Protein AF-A0A9D1V6S1-F1 (afdb_monomer)

Organism: NCBI:txid2838510

InterPro domains:
  IPR001387 Cro/C1-type, helix-turn-helix domain [PF01381] (55-100)
  IPR001387 Cro/C1-type, helix-turn-helix domain [PS50943] (55-100)
  IPR001387 Cro/C1-type, helix-turn-helix domain [cd00093] (55-100)
  IPR010982 Lambda repressor-like, DNA-binding domain superfamily [G3DSA:1.10.260.40] (51-104)
  IPR010982 Lambda repressor-like, DNA-binding domain superfamily [SSF47413] (54-103)

Solvent-accessible surface area (backbone atoms only — not comparable to full-atom values): 5981 Å² total; per-residue (Å²): 130,82,90,71,56,72,30,42,51,60,20,8,44,42,52,47,49,43,46,56,71,33,70,49,34,48,32,47,48,33,52,75,67,68,46,68,65,66,94,35,76,62,36,42,90,73,45,85,61,76,75,84,64,53,60,51,52,59,59,51,12,59,78,71,74,51,49,43,66,55,47,52,28,32,34,59,28,73,43,87,72,53,69,68,58,51,52,51,51,21,63,50,44,74,50,57,66,77,81,39,60,36,62,56,130

Secondary structure (DSSP, 8-state):
-PPPPB-HHHHHHHHHHHHHS-HHHHHHHHHHTT---GGGTT-TTT--S---SPPPHHHHHHHTTS-HHHHHHHHTTSSPPPHHHHHHHHHHHT--HHHHPPBP-

Sequence (105 aa):
MPRRAIDWKKTGKQLLFLRNDNLSLRKYVCRENNYDKGECDGRCDTCKYDMDTSISRSELARVFSVTESVVFNWENGITPVSLEDMLFYCEIAGVDLKDLIVFEN

Structure (mmCIF, N/CA/C/O backbone):
data_AF-A0A9D1V6S1-F1
#
_entry.id   AF-A0A9D1V6S1-F1
#
loop_
_atom_site.group_PDB
_atom_site.id
_atom_site.type_symbol
_atom_site.label_atom_id
_atom_site.label_alt_id
_atom_site.label_comp_id
_atom_site.label_asym_id
_atom_site.label_entity_id
_atom_site.label_seq_id
_atom_site.pdbx_PDB_ins_code
_atom_site.Cartn_x
_atom_site.Cartn_y
_atom_site.Cartn_z
_atom_site.occupancy
_atom_site.B_iso_or_equiv
_atom_site.auth_seq_id
_atom_site.auth_comp_id
_atom_site.auth_asym_id
_atom_site.auth_atom_id
_atom_site.pdbx_PDB_model_num
ATOM 1 N N . MET A 1 1 ? 3.010 -18.186 -23.360 1.00 61.94 1 MET A N 1
ATOM 2 C CA . MET A 1 1 ? 3.372 -16.754 -23.456 1.00 61.94 1 MET A CA 1
ATOM 3 C C . MET A 1 1 ? 4.764 -16.568 -22.876 1.00 61.94 1 MET A C 1
ATOM 5 O O . MET A 1 1 ? 5.071 -17.271 -21.918 1.00 61.94 1 MET A O 1
ATOM 9 N N . PRO A 1 2 ? 5.608 -15.689 -23.440 1.00 78.25 2 PRO A N 1
ATOM 10 C CA . PRO A 1 2 ? 6.885 -15.349 -22.822 1.00 78.25 2 PRO A CA 1
ATOM 11 C C . PRO A 1 2 ? 6.657 -14.706 -21.447 1.00 78.25 2 PRO A C 1
ATOM 13 O O . PRO A 1 2 ? 5.645 -14.037 -21.225 1.00 78.25 2 PRO A O 1
ATOM 16 N N . ARG A 1 3 ? 7.590 -14.929 -20.516 1.00 83.06 3 ARG A N 1
ATOM 17 C CA . ARG A 1 3 ? 7.574 -14.288 -19.196 1.00 83.06 3 ARG A CA 1
ATOM 18 C C . ARG A 1 3 ? 7.701 -12.773 -19.381 1.00 83.06 3 ARG A C 1
ATOM 20 O O . ARG A 1 3 ? 8.663 -12.325 -19.995 1.00 83.06 3 ARG A O 1
ATOM 27 N N . ARG A 1 4 ? 6.754 -12.005 -18.836 1.00 89.31 4 ARG A N 1
ATOM 28 C CA . ARG A 1 4 ? 6.798 -10.534 -18.817 1.00 89.31 4 ARG A CA 1
ATOM 29 C C . ARG A 1 4 ? 7.376 -10.045 -17.493 1.00 89.31 4 ARG A C 1
ATOM 31 O O . ARG A 1 4 ? 7.078 -10.617 -16.443 1.00 89.31 4 ARG A O 1
ATOM 38 N N . ALA A 1 5 ? 8.207 -9.011 -17.551 1.00 93.06 5 ALA A N 1
ATOM 39 C CA . ALA A 1 5 ? 8.692 -8.322 -16.363 1.00 93.06 5 ALA A CA 1
ATOM 40 C C . ALA A 1 5 ? 7.602 -7.396 -15.798 1.00 93.06 5 ALA A C 1
ATOM 42 O O . ALA A 1 5 ? 6.744 -6.904 -16.536 1.00 93.06 5 ALA A O 1
ATOM 43 N N . ILE A 1 6 ? 7.623 -7.192 -14.481 1.00 94.94 6 ILE A N 1
ATOM 44 C CA . ILE A 1 6 ? 6.739 -6.242 -13.799 1.00 94.94 6 ILE A CA 1
ATOM 45 C C . ILE A 1 6 ? 7.299 -4.832 -14.001 1.00 94.94 6 ILE A C 1
ATOM 47 O O . ILE A 1 6 ? 8.463 -4.575 -13.698 1.00 94.94 6 ILE A O 1
ATOM 51 N N . ASP A 1 7 ? 6.448 -3.912 -14.447 1.00 96.62 7 ASP A N 1
ATOM 52 C CA . ASP A 1 7 ? 6.717 -2.478 -14.441 1.00 96.62 7 ASP A CA 1
ATOM 53 C C . ASP A 1 7 ? 6.474 -1.951 -13.020 1.00 96.62 7 ASP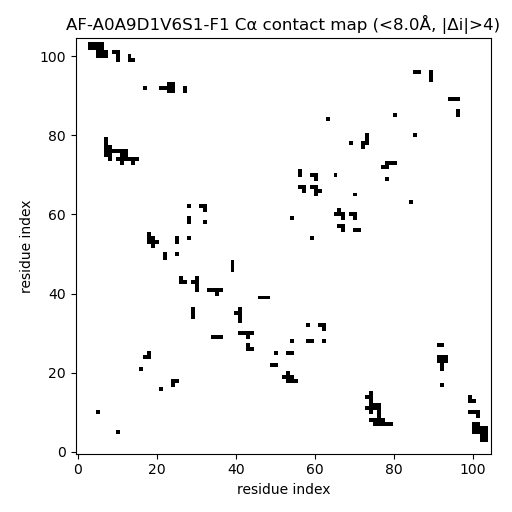 A C 1
ATOM 55 O O . ASP A 1 7 ? 5.357 -1.582 -12.637 1.00 96.62 7 ASP A O 1
ATOM 59 N N . TRP A 1 8 ? 7.531 -1.950 -12.207 1.00 96.00 8 TRP A N 1
ATOM 60 C CA . TRP A 1 8 ? 7.456 -1.528 -10.806 1.00 96.00 8 TRP A CA 1
ATOM 61 C C . TRP A 1 8 ? 7.094 -0.053 -10.640 1.00 96.00 8 TRP A C 1
ATOM 63 O O . TRP A 1 8 ? 6.465 0.302 -9.649 1.00 96.00 8 TRP A O 1
ATOM 73 N N . LYS A 1 9 ? 7.404 0.808 -11.618 1.00 96.94 9 LYS A N 1
ATOM 74 C CA . LYS A 1 9 ? 7.006 2.223 -11.571 1.00 96.94 9 LYS A CA 1
ATOM 75 C C . LYS A 1 9 ? 5.501 2.378 -11.732 1.00 96.94 9 LYS A C 1
ATOM 77 O O . LYS A 1 9 ? 4.884 3.154 -11.005 1.00 96.94 9 LYS A O 1
ATOM 82 N N . LYS A 1 10 ? 4.893 1.663 -12.682 1.00 96.94 10 LYS A N 1
ATOM 83 C CA . LYS A 1 10 ? 3.433 1.683 -12.853 1.00 96.94 10 LYS A CA 1
ATOM 84 C C . LYS A 1 10 ? 2.717 0.944 -11.725 1.00 96.94 10 LYS A C 1
ATOM 86 O O . LYS A 1 10 ? 1.711 1.450 -11.243 1.00 96.94 10 LYS A O 1
ATOM 91 N N . THR A 1 11 ? 3.260 -0.183 -11.273 1.00 96.94 11 THR A N 1
ATOM 92 C CA . THR A 1 11 ? 2.735 -0.934 -10.121 1.00 96.94 11 THR A CA 1
ATOM 93 C C . THR A 1 11 ? 2.758 -0.072 -8.854 1.00 96.94 11 THR A C 1
ATOM 95 O O . THR A 1 11 ? 1.742 0.051 -8.180 1.00 96.94 11 THR A O 1
ATOM 98 N N . GLY A 1 12 ? 3.858 0.638 -8.580 1.00 97.00 12 GLY A N 1
ATOM 99 C CA . GLY A 1 12 ? 3.950 1.573 -7.453 1.00 97.00 12 GLY A CA 1
ATOM 100 C C . GLY A 1 12 ? 2.894 2.682 -7.498 1.00 97.00 12 GLY A C 1
ATOM 101 O O . GLY A 1 12 ? 2.270 2.990 -6.483 1.00 97.00 12 GLY A O 1
ATOM 102 N N . LYS A 1 13 ? 2.594 3.219 -8.689 1.00 96.69 13 LYS A N 1
ATOM 103 C CA . LYS A 1 13 ? 1.492 4.181 -8.854 1.00 96.69 13 LYS A CA 1
ATOM 104 C C . LYS A 1 13 ? 0.126 3.585 -8.506 1.00 96.69 13 LYS A C 1
ATOM 106 O O . LYS A 1 13 ? -0.681 4.297 -7.918 1.00 96.69 13 LYS A O 1
ATOM 111 N N . GLN A 1 14 ? -0.128 2.312 -8.823 1.00 95.88 14 GLN A N 1
ATOM 112 C CA . GLN A 1 14 ? -1.368 1.641 -8.406 1.00 95.88 14 GLN A CA 1
ATOM 113 C C . GLN A 1 14 ? -1.466 1.540 -6.881 1.00 95.88 14 GLN A C 1
ATOM 115 O O . GLN A 1 14 ? -2.519 1.823 -6.318 1.00 95.88 14 GLN A O 1
ATOM 120 N N . LEU A 1 15 ? -0.358 1.235 -6.199 1.00 95.56 15 LEU A N 1
ATOM 121 C CA . LEU A 1 15 ? -0.316 1.209 -4.731 1.00 95.56 15 LEU A CA 1
ATOM 122 C C . LEU A 1 15 ? -0.598 2.588 -4.119 1.00 95.56 15 LEU A C 1
ATOM 124 O O . LEU A 1 15 ? -1.359 2.692 -3.157 1.00 95.56 15 LEU A O 1
ATOM 128 N N . LEU A 1 16 ? -0.049 3.654 -4.710 1.00 95.38 16 LEU A N 1
ATOM 129 C CA . LEU A 1 16 ? -0.344 5.028 -4.298 1.00 95.38 16 LEU A CA 1
ATOM 130 C C . LEU A 1 16 ? -1.832 5.368 -4.472 1.00 95.38 16 LEU A C 1
ATOM 132 O O . LEU A 1 16 ? -2.430 5.967 -3.578 1.00 95.38 16 LEU A O 1
ATOM 136 N N . PHE A 1 17 ? -2.433 4.998 -5.607 1.00 93.25 17 PHE A N 1
ATOM 137 C CA . PHE A 1 17 ? -3.861 5.219 -5.839 1.00 93.25 17 PHE A CA 1
ATOM 138 C C . PHE A 1 17 ? -4.717 4.447 -4.841 1.00 93.25 17 PHE A C 1
ATOM 140 O O . PHE A 1 17 ? -5.599 5.044 -4.231 1.00 93.25 17 PHE A O 1
ATOM 147 N N . LEU A 1 18 ? -4.394 3.178 -4.582 1.00 92.44 18 LEU A N 1
ATOM 148 C CA . LEU A 1 18 ? -5.056 2.402 -3.538 1.00 92.44 18 LEU A CA 1
ATOM 149 C C . LEU A 1 18 ? -4.973 3.079 -2.169 1.00 92.44 18 LEU A C 1
ATOM 151 O O . LEU A 1 18 ? -5.980 3.171 -1.475 1.00 92.44 18 LEU A O 1
ATOM 155 N N . ARG A 1 19 ? -3.790 3.554 -1.753 1.00 92.62 19 ARG A N 1
ATOM 156 C CA . ARG A 1 19 ? -3.639 4.204 -0.440 1.00 92.62 19 ARG A CA 1
ATOM 157 C C . ARG A 1 19 ? -4.517 5.452 -0.315 1.00 92.62 19 ARG A C 1
ATOM 159 O O . ARG A 1 19 ? -5.031 5.740 0.769 1.00 92.62 19 ARG A O 1
ATOM 166 N N . ASN A 1 20 ? -4.670 6.196 -1.406 1.00 90.25 20 ASN A N 1
ATOM 167 C CA . ASN A 1 20 ? -5.434 7.436 -1.414 1.00 90.25 20 ASN A CA 1
ATOM 168 C C . ASN A 1 20 ? -6.944 7.210 -1.549 1.00 90.25 20 ASN A C 1
ATOM 170 O O . ASN A 1 20 ? -7.703 7.993 -0.987 1.00 90.25 20 ASN A O 1
ATOM 174 N N . ASP A 1 21 ? -7.366 6.165 -2.263 1.00 88.56 21 ASP A N 1
ATOM 175 C CA . ASP A 1 21 ? -8.753 5.999 -2.706 1.00 88.56 21 ASP A CA 1
ATOM 176 C C . ASP A 1 21 ? -9.248 4.544 -2.616 1.00 88.56 21 ASP A C 1
ATOM 178 O O . ASP A 1 21 ? -9.830 3.982 -3.541 1.00 88.56 21 ASP A O 1
ATOM 182 N N . ASN A 1 22 ? -9.003 3.887 -1.479 1.00 91.12 22 ASN A N 1
ATOM 183 C CA . ASN A 1 22 ? -9.590 2.581 -1.183 1.00 91.12 22 ASN A CA 1
ATOM 184 C C . ASN A 1 22 ? -10.235 2.581 0.210 1.00 91.12 22 ASN A C 1
ATOM 186 O O . ASN A 1 22 ? -9.577 2.776 1.234 1.00 91.12 22 ASN A O 1
ATOM 190 N N . LEU A 1 23 ? -11.559 2.396 0.259 1.00 87.69 23 LEU A N 1
ATOM 191 C CA . LEU A 1 23 ? -12.322 2.423 1.511 1.00 87.69 23 LEU A CA 1
ATOM 192 C C . LEU A 1 23 ? -12.001 1.225 2.419 1.00 87.69 23 LEU A C 1
ATOM 194 O O . LEU A 1 23 ? -11.860 1.413 3.626 1.00 87.69 23 LEU A O 1
ATOM 198 N N . SER A 1 24 ? -11.852 0.021 1.860 1.00 90.12 24 SER A N 1
ATOM 199 C CA . SER A 1 24 ?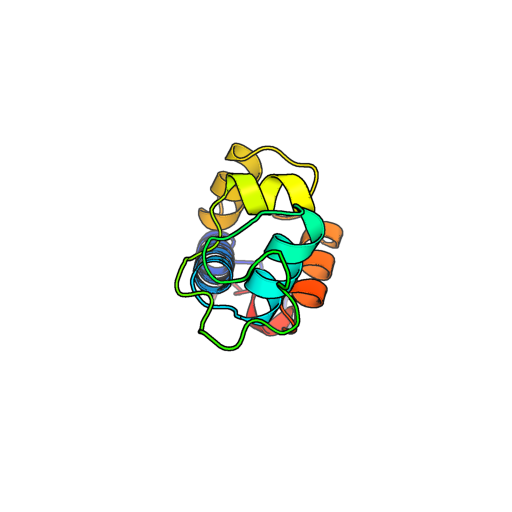 -11.527 -1.197 2.620 1.00 90.12 24 SER A CA 1
ATOM 200 C C . SER A 1 24 ? -10.185 -1.064 3.337 1.00 90.12 24 SER A C 1
ATOM 202 O O . SER A 1 24 ? -10.103 -1.255 4.550 1.00 90.12 24 SER A O 1
ATOM 204 N N . LEU A 1 25 ? -9.168 -0.608 2.606 1.00 91.50 25 LEU A N 1
ATOM 205 C CA . LEU A 1 25 ? -7.836 -0.336 3.123 1.00 91.50 25 LEU A CA 1
ATOM 206 C C . LEU A 1 25 ? -7.886 0.733 4.220 1.00 91.50 25 LEU A C 1
ATOM 208 O O . LEU A 1 25 ? -7.286 0.553 5.278 1.00 91.50 25 LEU A O 1
ATOM 212 N N . ARG A 1 26 ? -8.645 1.822 4.014 1.00 87.75 26 ARG A N 1
ATOM 213 C CA . ARG A 1 26 ? -8.827 2.865 5.041 1.00 87.75 26 ARG A CA 1
ATOM 214 C C . ARG A 1 26 ? -9.415 2.287 6.327 1.00 87.75 26 ARG A C 1
ATOM 216 O O . ARG A 1 26 ? -8.918 2.608 7.406 1.00 87.75 26 ARG A O 1
ATOM 223 N N . LYS A 1 27 ? -10.425 1.415 6.224 1.00 86.00 27 LYS A N 1
ATOM 224 C CA . LYS A 1 27 ? -11.094 0.816 7.395 1.00 86.00 27 LYS A CA 1
ATOM 225 C C . LYS A 1 27 ? -10.138 -0.079 8.159 1.00 86.00 27 LYS A C 1
ATOM 227 O O . LYS A 1 27 ? -10.025 0.045 9.376 1.00 86.00 27 LYS A O 1
ATOM 232 N N . TYR A 1 28 ? -9.410 -0.916 7.424 1.00 90.31 28 TYR A N 1
ATOM 233 C CA . TYR A 1 28 ? -8.417 -1.812 7.990 1.00 90.31 28 TYR A CA 1
ATOM 234 C C . TYR A 1 28 ? -7.330 -1.034 8.740 1.00 90.31 28 TYR A C 1
ATOM 236 O O . TYR A 1 28 ? -7.109 -1.262 9.925 1.00 90.31 28 TYR A O 1
ATOM 244 N N . VAL A 1 29 ? -6.698 -0.053 8.086 1.00 88.88 29 VAL A N 1
ATOM 245 C CA . VAL A 1 29 ? -5.594 0.709 8.688 1.00 88.88 29 VAL A CA 1
ATOM 246 C C . VAL A 1 29 ? -6.046 1.540 9.894 1.00 88.88 29 VAL A C 1
ATOM 248 O O . VAL A 1 29 ? -5.292 1.673 10.858 1.00 88.88 29 VAL A O 1
ATOM 251 N N . CYS A 1 30 ? -7.265 2.083 9.863 1.00 84.44 30 CYS A N 1
ATOM 252 C CA . CYS A 1 30 ? -7.866 2.775 11.003 1.00 84.44 30 CYS A CA 1
ATOM 253 C C . CYS A 1 30 ? -8.004 1.833 12.211 1.00 84.44 30 CYS A C 1
ATOM 255 O O . CYS A 1 30 ? -7.554 2.176 13.306 1.00 84.44 30 CYS A O 1
ATOM 257 N N . ARG A 1 31 ? -8.558 0.631 11.991 1.00 85.38 31 ARG A N 1
ATOM 258 C CA . ARG A 1 31 ? -8.767 -0.378 13.036 1.00 85.38 31 ARG A CA 1
ATOM 259 C C . ARG A 1 31 ? -7.449 -0.853 13.643 1.00 85.38 31 ARG A C 1
ATOM 261 O O . ARG A 1 31 ? -7.303 -0.818 14.859 1.00 85.38 31 ARG A O 1
ATOM 268 N N . GLU A 1 32 ? -6.489 -1.253 12.813 1.00 87.44 32 GLU A N 1
ATOM 269 C CA . GLU A 1 32 ? -5.224 -1.825 13.297 1.00 87.44 32 GLU A CA 1
ATOM 270 C C . GLU A 1 32 ? -4.372 -0.822 14.073 1.00 87.44 32 GLU A C 1
ATOM 272 O O . GLU A 1 32 ? -3.737 -1.167 15.066 1.00 87.44 32 GLU A O 1
ATOM 277 N N . ASN A 1 33 ? -4.365 0.443 13.654 1.00 83.06 33 ASN A N 1
ATOM 278 C CA . ASN A 1 33 ? -3.598 1.461 14.362 1.00 83.06 33 ASN A CA 1
ATOM 279 C C . ASN A 1 33 ? -4.321 2.028 15.591 1.00 83.06 33 ASN A C 1
ATOM 281 O O . ASN A 1 33 ? -3.744 2.872 16.279 1.00 83.06 33 ASN A O 1
ATOM 285 N N . ASN A 1 34 ? -5.566 1.609 15.849 1.00 71.88 34 ASN A N 1
ATOM 286 C CA . ASN A 1 34 ? -6.429 2.162 16.892 1.00 71.88 34 ASN A CA 1
ATOM 287 C C . ASN A 1 34 ? -6.462 3.705 16.860 1.00 71.88 34 ASN A C 1
ATOM 289 O O . ASN A 1 34 ? -6.404 4.373 17.895 1.00 71.88 34 ASN A O 1
ATOM 293 N N . TYR A 1 35 ? -6.451 4.275 15.648 1.00 65.25 35 TYR A N 1
ATOM 294 C CA . TYR A 1 35 ? -6.411 5.720 15.463 1.00 65.25 35 TYR A CA 1
ATOM 295 C C . TYR A 1 35 ? -7.806 6.298 15.663 1.00 65.25 35 TYR A C 1
ATOM 297 O O . TYR A 1 35 ? -8.741 5.949 14.942 1.00 65.25 35 TYR A O 1
ATOM 305 N N . ASP A 1 36 ? -7.920 7.253 16.581 1.00 57.41 36 ASP A N 1
ATOM 306 C CA . ASP A 1 36 ? -9.107 8.090 16.682 1.00 57.41 36 ASP A CA 1
ATOM 307 C C . ASP A 1 36 ? -9.097 9.111 15.534 1.00 57.41 36 ASP A C 1
ATOM 309 O O . ASP A 1 36 ? -8.575 10.224 15.644 1.00 57.41 36 ASP A O 1
ATOM 313 N N . LYS A 1 37 ? -9.574 8.689 14.357 1.00 57.56 37 LYS 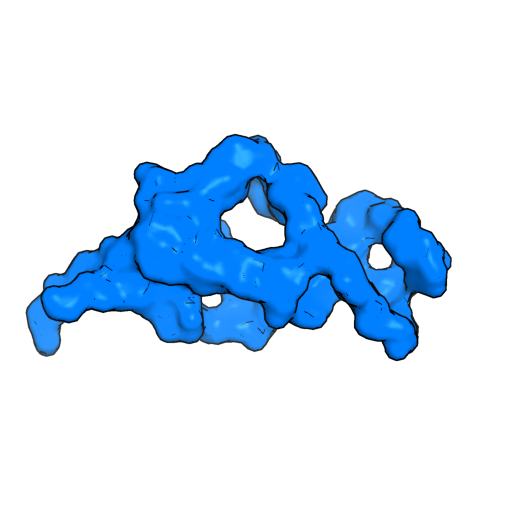A N 1
ATOM 314 C CA . LYS A 1 37 ? -9.731 9.566 13.190 1.00 57.56 37 LYS A CA 1
ATOM 315 C C . LYS A 1 37 ? -10.964 10.454 13.365 1.00 57.56 37 LYS A C 1
ATOM 317 O O . LYS A 1 37 ? -11.960 10.283 12.666 1.00 57.56 37 LYS A O 1
ATOM 322 N N . GLY A 1 38 ? -10.881 11.405 14.293 1.00 60.03 38 GLY A N 1
ATOM 323 C CA . GLY A 1 38 ? -11.881 12.456 14.487 1.00 60.03 38 GLY A CA 1
ATOM 324 C C . GLY A 1 38 ? -13.298 11.913 14.699 1.00 60.03 38 GLY A C 1
ATOM 325 O O . GLY A 1 38 ? -13.564 11.237 15.682 1.00 60.03 38 GLY A O 1
ATOM 326 N N . GLU A 1 39 ? -14.210 12.202 13.765 1.00 53.28 39 GLU A N 1
ATOM 327 C CA . GLU A 1 39 ? -15.651 11.900 13.876 1.00 53.28 39 GLU A CA 1
ATOM 328 C C . GLU A 1 39 ? -16.016 10.405 13.870 1.00 53.28 39 GLU A C 1
ATOM 330 O O . GLU A 1 39 ? -17.186 10.058 14.045 1.00 53.28 39 GLU A O 1
ATOM 335 N N . CYS A 1 40 ? -15.050 9.503 13.661 1.00 61.25 40 CYS A N 1
ATOM 336 C CA . CYS A 1 40 ? -15.321 8.070 13.737 1.00 61.25 40 CYS A CA 1
ATOM 337 C C . CYS A 1 40 ? -15.375 7.532 15.180 1.00 61.25 40 CYS A C 1
ATOM 339 O O . CYS A 1 40 ? -15.803 6.388 15.330 1.00 61.25 40 CYS A O 1
ATOM 341 N N . ASP A 1 41 ? -15.000 8.296 16.221 1.00 60.03 41 ASP A N 1
ATOM 342 C CA . ASP A 1 41 ? -15.118 7.898 17.645 1.00 60.03 41 ASP A CA 1
ATOM 343 C C . ASP A 1 41 ? -14.479 6.507 17.922 1.00 60.03 41 ASP A C 1
ATOM 345 O O . ASP A 1 41 ? -15.022 5.655 18.633 1.00 60.03 41 ASP A O 1
ATOM 349 N N . GLY A 1 42 ? -13.367 6.205 17.237 1.00 59.53 42 GLY A N 1
ATOM 350 C CA . GLY A 1 42 ? -12.714 4.884 17.229 1.00 59.53 42 GLY A CA 1
ATOM 351 C C . GLY A 1 42 ? -13.487 3.736 16.545 1.00 59.53 42 GLY A C 1
ATOM 352 O O . GLY A 1 42 ? -13.011 2.602 16.502 1.00 59.53 42 GLY A O 1
ATOM 353 N N . ARG A 1 43 ? -14.668 3.981 15.966 1.00 65.50 43 ARG A N 1
ATOM 354 C CA . ARG A 1 43 ? -15.520 2.984 15.288 1.00 65.50 43 ARG A CA 1
ATOM 355 C C . ARG A 1 43 ? -15.249 2.908 13.786 1.00 65.50 43 ARG A C 1
ATOM 357 O O . ARG A 1 43 ? -16.140 3.130 12.962 1.00 65.50 43 ARG A O 1
ATOM 364 N N . CYS A 1 44 ? -14.020 2.545 13.432 1.00 72.31 44 CYS A N 1
ATOM 365 C CA . CYS A 1 44 ? -13.547 2.449 12.047 1.00 72.31 44 CYS A CA 1
ATOM 366 C C . CYS A 1 44 ? -14.420 1.547 11.144 1.00 72.31 44 CYS A C 1
ATOM 368 O O . CYS A 1 44 ? -14.605 1.847 9.965 1.00 72.31 44 CYS A O 1
ATOM 370 N N . ASP A 1 45 ? -15.009 0.471 11.683 1.00 66.50 45 ASP A N 1
ATOM 371 C CA . ASP A 1 45 ? -15.824 -0.472 10.898 1.00 66.50 45 ASP A CA 1
ATOM 372 C C . ASP A 1 45 ? -17.196 0.107 10.502 1.00 66.50 45 ASP A C 1
ATOM 374 O O . ASP A 1 45 ? -17.681 -0.110 9.383 1.00 66.50 45 ASP A O 1
ATOM 378 N N . THR A 1 46 ? -17.811 0.877 11.410 1.00 62.94 46 THR A N 1
ATOM 379 C CA . THR A 1 46 ? -19.177 1.415 11.276 1.00 62.94 46 THR A CA 1
ATOM 380 C C . THR A 1 46 ? -19.226 2.901 10.943 1.00 62.94 46 THR A C 1
ATOM 382 O O . THR A 1 46 ? -20.311 3.486 10.967 1.00 62.94 46 THR A O 1
ATOM 385 N N . CYS A 1 47 ? -18.077 3.529 10.683 1.00 66.12 47 CYS A N 1
ATOM 386 C CA . CYS A 1 47 ? -18.030 4.952 10.383 1.00 66.12 47 CYS A CA 1
ATOM 387 C C . CYS A 1 47 ? -18.889 5.245 9.141 1.00 66.12 47 CYS A C 1
ATOM 389 O O . CYS A 1 47 ? -18.701 4.639 8.083 1.00 66.12 47 CYS A O 1
ATOM 391 N N . LYS A 1 48 ? -19.919 6.080 9.338 1.00 50.62 48 LYS A N 1
ATOM 392 C CA . LYS A 1 48 ? -20.969 6.383 8.348 1.00 50.62 48 LYS A CA 1
ATOM 393 C C . LYS A 1 48 ? -20.567 7.471 7.361 1.00 50.62 48 LYS A C 1
ATOM 395 O O . LYS A 1 48 ? -21.140 7.524 6.278 1.00 50.62 48 LYS A O 1
ATOM 400 N N . TYR A 1 49 ? -19.647 8.338 7.762 1.00 52.56 49 TYR A N 1
ATOM 401 C CA . TYR A 1 49 ? -19.037 9.316 6.879 1.00 52.56 49 TYR A CA 1
ATOM 402 C C . TYR A 1 49 ? -17.914 8.622 6.121 1.00 52.56 49 TYR A C 1
ATOM 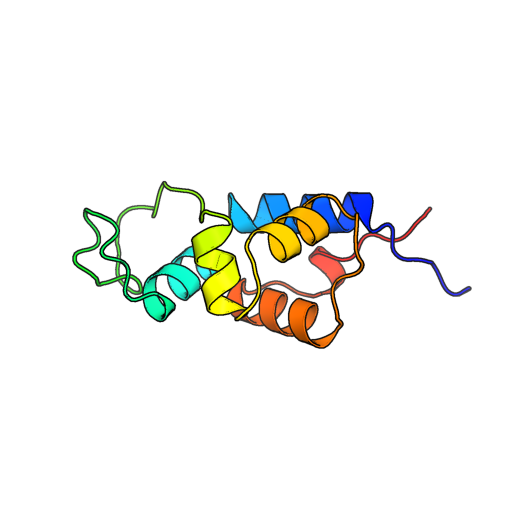404 O O . TYR A 1 49 ? -17.242 7.746 6.681 1.00 52.56 49 TYR A O 1
ATOM 412 N N . ASP A 1 50 ? -17.734 8.974 4.848 1.00 53.31 50 ASP A N 1
ATOM 413 C CA . ASP A 1 50 ? -16.525 8.584 4.140 1.00 53.31 50 ASP A CA 1
ATOM 414 C C . ASP A 1 50 ? -15.350 9.000 5.025 1.00 53.31 50 ASP A C 1
ATOM 416 O O . ASP A 1 50 ? -15.310 10.112 5.552 1.00 53.31 50 ASP A O 1
ATOM 420 N N . MET A 1 51 ? -14.418 8.080 5.285 1.00 60.94 51 MET A N 1
ATOM 421 C CA . MET A 1 51 ? -13.152 8.463 5.900 1.00 60.94 51 MET A CA 1
ATOM 422 C C . MET A 1 51 ? -12.417 9.311 4.867 1.00 60.94 51 MET A C 1
ATOM 424 O O . MET A 1 51 ? -11.521 8.814 4.195 1.00 60.94 51 MET A O 1
ATOM 428 N N . ASP A 1 52 ? -12.823 10.569 4.704 1.00 55.50 52 ASP A N 1
ATOM 429 C CA . ASP A 1 52 ? -12.452 11.479 3.614 1.00 55.50 52 ASP A CA 1
ATOM 430 C C . ASP A 1 52 ? -10.942 11.722 3.533 1.00 55.50 52 ASP A C 1
ATOM 432 O O . ASP A 1 52 ? -10.419 12.249 2.554 1.00 55.50 52 ASP A O 1
ATOM 436 N N . THR A 1 53 ? -10.210 11.293 4.560 1.00 65.69 53 THR A N 1
ATOM 437 C CA . THR A 1 53 ? -8.760 11.355 4.602 1.00 65.69 53 THR A CA 1
ATOM 438 C C . THR A 1 53 ? -8.122 10.126 3.957 1.00 65.69 53 THR A C 1
ATOM 440 O O . THR A 1 53 ? -8.396 8.975 4.307 1.00 65.69 53 THR A O 1
ATOM 443 N N . SER A 1 54 ? -7.192 10.384 3.036 1.00 77.62 54 SER A N 1
ATOM 444 C CA . SER A 1 54 ? -6.206 9.395 2.602 1.00 77.62 54 SER A CA 1
ATOM 445 C C . SER A 1 54 ? -5.460 8.822 3.808 1.00 77.62 54 SER A C 1
ATOM 447 O O . SER A 1 54 ? -5.235 9.517 4.803 1.00 77.62 54 SER A O 1
ATOM 449 N N . ILE A 1 55 ? -4.988 7.589 3.695 1.00 87.56 55 ILE A N 1
ATOM 450 C CA . ILE A 1 55 ? -4.101 6.992 4.694 1.00 87.56 55 ILE A CA 1
ATOM 451 C C . ILE A 1 55 ? -2.709 7.584 4.496 1.00 87.56 55 ILE A C 1
ATOM 453 O O . ILE A 1 55 ? -2.202 7.586 3.378 1.00 87.56 55 ILE A O 1
ATOM 457 N N . SER A 1 56 ? -2.056 8.083 5.538 1.00 90.69 56 SER A N 1
ATOM 458 C CA . SER A 1 56 ? -0.653 8.500 5.464 1.00 90.69 56 SER A CA 1
ATOM 459 C C . SER A 1 56 ? 0.280 7.293 5.296 1.00 90.69 56 SER A C 1
ATOM 461 O O . SER A 1 56 ? -0.055 6.156 5.633 1.00 90.69 56 SER A O 1
ATOM 463 N N . ARG A 1 57 ? 1.490 7.516 4.773 1.00 94.50 57 ARG A N 1
ATOM 464 C CA . ARG A 1 57 ? 2.477 6.432 4.626 1.00 94.50 57 ARG A CA 1
ATOM 465 C C . ARG A 1 57 ? 2.895 5.846 5.968 1.00 94.50 57 ARG A C 1
ATOM 467 O O . ARG A 1 57 ? 3.133 4.649 6.045 1.00 94.50 57 ARG A O 1
ATOM 474 N N . SER A 1 58 ? 2.974 6.670 7.010 1.00 93.88 58 SER A N 1
ATOM 475 C CA . SER A 1 58 ? 3.351 6.232 8.353 1.00 93.88 58 SER A CA 1
ATOM 476 C C . SER A 1 58 ? 2.285 5.331 8.981 1.00 93.88 58 SER A C 1
ATOM 478 O O . SER A 1 58 ? 2.633 4.337 9.612 1.00 93.88 58 SER A O 1
ATOM 480 N N . GLU A 1 59 ? 0.999 5.619 8.762 1.00 91.31 59 GLU A N 1
ATOM 481 C CA . GLU A 1 59 ? -0.106 4.744 9.180 1.00 91.31 59 GLU A CA 1
ATOM 482 C C . GLU A 1 59 ? -0.051 3.384 8.484 1.00 91.31 59 GLU A C 1
ATOM 484 O O . GLU A 1 59 ? -0.188 2.350 9.137 1.00 91.31 59 GLU A O 1
ATOM 489 N N . LEU A 1 60 ? 0.187 3.376 7.172 1.00 94.69 60 LEU A N 1
ATOM 490 C CA . LEU A 1 60 ? 0.306 2.139 6.407 1.00 94.69 60 LEU A CA 1
ATOM 491 C C . LEU A 1 60 ? 1.561 1.348 6.803 1.00 94.69 60 LEU A C 1
ATOM 493 O O . LEU A 1 60 ? 1.500 0.137 6.982 1.00 94.69 60 LEU A O 1
ATOM 497 N N . ALA A 1 61 ? 2.688 2.031 7.010 1.00 95.94 61 ALA A N 1
ATOM 498 C CA . ALA A 1 61 ? 3.949 1.409 7.398 1.00 95.94 61 ALA A CA 1
ATOM 499 C C . ALA A 1 61 ? 3.830 0.619 8.710 1.00 95.94 61 ALA A C 1
ATOM 501 O O . ALA A 1 61 ? 4.391 -0.467 8.819 1.00 95.94 61 ALA A O 1
ATOM 502 N N . ARG A 1 62 ? 3.045 1.113 9.678 1.00 94.25 62 ARG A N 1
ATOM 503 C CA . ARG A 1 62 ? 2.770 0.392 10.932 1.00 94.25 62 ARG A CA 1
ATOM 504 C C . ARG A 1 62 ? 2.015 -0.911 10.711 1.00 94.25 62 ARG A C 1
ATOM 506 O O . ARG A 1 62 ? 2.393 -1.918 11.296 1.00 94.25 62 ARG A O 1
ATOM 513 N N . VAL A 1 63 ? 1.007 -0.904 9.838 1.00 94.81 63 VAL A N 1
ATOM 514 C CA . VAL A 1 63 ? 0.231 -2.110 9.501 1.00 94.81 63 VAL A CA 1
ATOM 515 C C . VAL A 1 63 ? 1.119 -3.183 8.875 1.00 94.81 63 VAL A C 1
ATOM 517 O O . VAL A 1 63 ? 0.988 -4.357 9.197 1.00 94.81 63 VAL A O 1
ATOM 520 N N . PHE A 1 64 ? 2.072 -2.773 8.042 1.00 95.69 64 PHE A N 1
ATOM 521 C CA . PHE A 1 64 ? 3.036 -3.675 7.410 1.00 95.69 64 PHE A CA 1
ATOM 522 C C . PHE A 1 64 ? 4.267 -3.970 8.280 1.00 95.69 64 PHE A C 1
ATOM 524 O O . PHE A 1 64 ? 5.129 -4.738 7.872 1.00 95.69 64 PHE A O 1
ATOM 531 N N . SER A 1 65 ? 4.386 -3.371 9.472 1.00 95.81 65 SER A N 1
ATOM 532 C CA . SER A 1 65 ? 5.598 -3.449 10.306 1.00 95.81 65 SER A CA 1
ATOM 533 C C . SER A 1 65 ? 6.890 -3.072 9.555 1.00 95.81 65 SER A C 1
ATOM 535 O O . SER A 1 65 ? 7.957 -3.640 9.789 1.00 95.81 65 SER A O 1
ATOM 537 N N . VAL A 1 66 ? 6.804 -2.082 8.661 1.00 96.31 66 VAL A N 1
ATOM 538 C CA . VAL A 1 66 ? 7.926 -1.519 7.890 1.00 96.31 66 VAL A CA 1
ATOM 539 C C . VAL A 1 66 ? 8.125 -0.037 8.218 1.00 96.31 66 VAL A C 1
ATOM 541 O O . VAL A 1 66 ? 7.404 0.553 9.022 1.00 96.31 66 VAL A O 1
ATOM 544 N N . THR A 1 67 ? 9.123 0.602 7.605 1.00 97.31 67 THR A N 1
ATOM 545 C CA . THR A 1 67 ? 9.329 2.050 7.738 1.00 97.31 67 THR A CA 1
ATOM 546 C C . THR A 1 67 ? 8.518 2.832 6.704 1.00 97.31 67 THR A C 1
ATOM 548 O O . THR A 1 67 ? 8.177 2.332 5.632 1.00 97.31 67 THR A O 1
ATOM 551 N N . GLU A 1 68 ? 8.269 4.115 6.979 1.00 97.19 68 GLU A N 1
ATOM 552 C CA . GLU A 1 68 ? 7.636 5.019 6.010 1.00 97.19 68 GLU A CA 1
ATOM 553 C C . GLU A 1 68 ? 8.413 5.090 4.682 1.00 97.19 68 GLU A C 1
ATOM 555 O O . GLU A 1 68 ? 7.810 5.183 3.611 1.00 97.19 68 GLU A O 1
ATOM 560 N N . SER A 1 69 ? 9.750 5.003 4.729 1.00 97.81 69 SER A N 1
ATOM 561 C CA . SER A 1 69 ? 10.573 5.043 3.516 1.00 97.81 69 SER A CA 1
ATOM 562 C C . SER A 1 69 ? 10.406 3.797 2.647 1.00 97.81 69 SER A C 1
ATOM 564 O O . SER A 1 69 ? 10.486 3.903 1.427 1.00 97.81 69 SER A O 1
ATOM 566 N N . VAL A 1 70 ? 10.124 2.634 3.244 1.00 97.81 70 VAL A N 1
ATOM 567 C CA . VAL A 1 70 ? 9.812 1.410 2.495 1.00 97.81 70 VAL A CA 1
ATOM 568 C C . VAL A 1 70 ? 8.516 1.599 1.711 1.00 97.81 70 VAL A C 1
ATOM 570 O O . VAL A 1 70 ? 8.510 1.395 0.499 1.00 97.81 70 VAL A O 1
ATOM 573 N N . VAL A 1 71 ? 7.462 2.109 2.357 1.00 97.38 71 VAL A N 1
ATOM 574 C CA . VAL A 1 71 ? 6.196 2.442 1.680 1.00 97.38 71 VAL A CA 1
ATOM 575 C C . VAL A 1 71 ? 6.421 3.476 0.572 1.00 97.38 71 VAL A C 1
ATOM 577 O O . VAL A 1 71 ? 5.931 3.311 -0.543 1.00 97.38 71 VAL A O 1
ATOM 580 N N . PHE A 1 72 ? 7.207 4.523 0.837 1.00 97.81 72 PHE A N 1
ATOM 581 C CA . PHE A 1 72 ? 7.579 5.506 -0.183 1.00 97.81 72 PHE A CA 1
ATOM 582 C C . PHE A 1 72 ? 8.276 4.853 -1.387 1.00 97.81 72 PHE A C 1
ATOM 584 O O . PHE A 1 72 ? 7.948 5.168 -2.533 1.00 97.81 72 PHE A O 1
ATOM 591 N N . ASN A 1 73 ? 9.218 3.939 -1.149 1.00 98.12 73 ASN A N 1
ATOM 592 C CA . ASN A 1 73 ? 9.940 3.252 -2.214 1.00 98.12 73 ASN A CA 1
ATOM 593 C C . ASN A 1 73 ? 9.018 2.358 -3.046 1.00 98.12 73 ASN A C 1
ATOM 595 O O . ASN A 1 73 ? 9.147 2.349 -4.272 1.00 98.12 73 ASN A O 1
ATOM 599 N N . TRP A 1 74 ? 8.080 1.656 -2.406 1.00 97.56 74 TRP A N 1
ATOM 600 C CA . TRP A 1 74 ? 7.067 0.845 -3.082 1.00 97.56 74 TRP A CA 1
ATOM 601 C C . TRP A 1 74 ? 6.199 1.692 -4.015 1.00 97.56 74 TRP A C 1
ATOM 603 O O . TRP A 1 74 ? 6.090 1.388 -5.200 1.00 97.56 74 TRP A O 1
ATOM 613 N N . GLU A 1 75 ? 5.660 2.810 -3.525 1.00 96.81 75 GLU A N 1
ATOM 614 C CA . GLU A 1 75 ? 4.795 3.704 -4.309 1.00 96.81 75 GLU A CA 1
ATOM 615 C C . GLU A 1 75 ? 5.502 4.376 -5.492 1.00 96.81 75 GLU A C 1
ATOM 617 O O . GLU A 1 75 ? 4.874 4.731 -6.490 1.00 96.81 75 GLU A O 1
ATOM 622 N N . ASN A 1 76 ? 6.818 4.558 -5.396 1.00 97.19 76 ASN A N 1
ATOM 623 C CA . ASN A 1 76 ? 7.627 5.144 -6.464 1.00 97.19 76 ASN A CA 1
ATOM 624 C C . ASN A 1 76 ? 8.291 4.085 -7.359 1.00 97.19 76 ASN A C 1
ATOM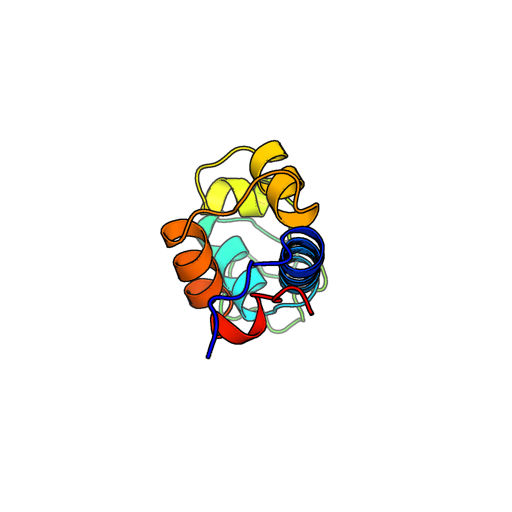 626 O O . ASN A 1 76 ? 9.016 4.441 -8.292 1.00 97.19 76 ASN A O 1
ATOM 630 N N . GLY A 1 77 ? 8.061 2.794 -7.093 1.00 95.94 77 GLY A N 1
ATOM 631 C CA . GLY A 1 77 ? 8.677 1.691 -7.829 1.00 95.94 77 GLY A CA 1
ATOM 632 C C . GLY A 1 77 ? 10.204 1.660 -7.726 1.00 95.94 77 GLY A C 1
ATOM 633 O O . GLY A 1 77 ? 10.864 1.212 -8.661 1.00 95.94 77 GLY A O 1
ATOM 634 N N . ILE A 1 78 ? 10.767 2.186 -6.632 1.00 97.06 78 ILE A N 1
ATOM 635 C CA . ILE A 1 78 ? 12.216 2.226 -6.377 1.00 97.06 78 ILE A CA 1
ATOM 636 C C . ILE A 1 78 ? 12.707 0.841 -5.957 1.00 97.06 78 ILE A C 1
ATOM 638 O O . ILE A 1 78 ? 13.742 0.377 -6.431 1.00 97.06 78 ILE A O 1
ATOM 642 N N . THR A 1 79 ? 11.953 0.174 -5.081 1.00 94.19 79 THR A N 1
ATOM 643 C CA . THR A 1 79 ? 12.238 -1.191 -4.636 1.00 94.19 79 THR A CA 1
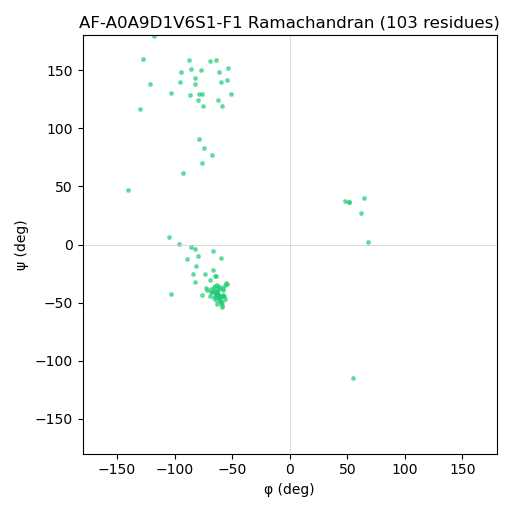ATOM 644 C C . THR A 1 79 ? 11.053 -2.097 -4.953 1.00 94.19 79 THR A C 1
ATOM 646 O O . THR A 1 79 ? 9.915 -1.689 -4.705 1.00 94.19 79 THR A O 1
ATOM 649 N N . PRO A 1 80 ? 11.292 -3.325 -5.445 1.00 94.44 80 PRO A N 1
ATOM 650 C CA . PRO A 1 80 ? 10.248 -4.333 -5.566 1.00 94.44 80 PRO A CA 1
ATOM 651 C C . PRO A 1 80 ? 9.540 -4.572 -4.231 1.00 94.44 80 PRO A C 1
ATOM 653 O O . PRO A 1 80 ? 10.181 -4.597 -3.177 1.00 94.44 80 PRO A O 1
ATOM 656 N N . VAL A 1 81 ? 8.227 -4.765 -4.294 1.00 95.56 81 VAL A N 1
ATOM 657 C CA . VAL A 1 81 ? 7.429 -5.225 -3.153 1.00 95.56 81 VAL A CA 1
ATOM 658 C C . VAL A 1 81 ? 7.547 -6.747 -3.082 1.00 95.56 81 VAL A C 1
ATOM 660 O O . VAL A 1 81 ? 7.537 -7.408 -4.126 1.00 95.56 81 VAL A O 1
ATOM 663 N N . SER A 1 82 ? 7.694 -7.308 -1.879 1.00 95.44 82 SER A N 1
ATOM 664 C CA . SER A 1 82 ? 7.702 -8.765 -1.711 1.00 95.44 82 SER A CA 1
ATOM 665 C C . SER A 1 82 ? 6.346 -9.360 -2.115 1.00 95.44 82 SER A C 1
ATOM 667 O O . SER A 1 82 ? 5.334 -8.655 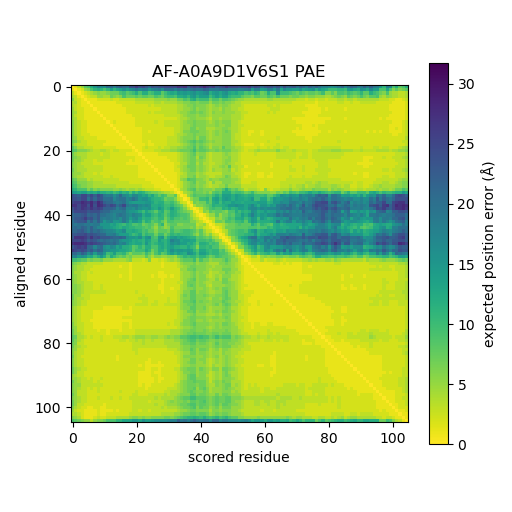-2.165 1.00 95.44 82 SER A O 1
ATOM 669 N N . LEU A 1 83 ? 6.307 -10.654 -2.439 1.00 94.56 83 LEU A N 1
ATOM 670 C CA . LEU A 1 83 ? 5.041 -11.295 -2.798 1.00 94.56 83 LEU A CA 1
ATOM 671 C C . LEU A 1 83 ? 4.096 -11.321 -1.592 1.00 94.56 83 LEU A C 1
ATOM 673 O O . LEU A 1 83 ? 2.906 -11.073 -1.744 1.00 94.56 83 LEU A O 1
ATOM 677 N N . GLU A 1 84 ? 4.639 -11.589 -0.411 1.00 96.75 84 GLU A N 1
ATOM 678 C CA . GLU A 1 84 ? 3.934 -11.626 0.863 1.00 96.75 84 GLU A CA 1
ATOM 679 C C . GLU A 1 84 ? 3.273 -10.278 1.164 1.00 96.75 84 GLU A C 1
ATOM 681 O O . GLU A 1 84 ? 2.068 -10.2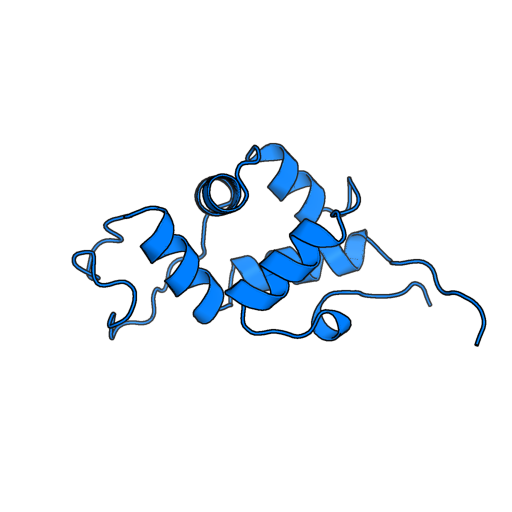32 1.414 1.00 96.75 84 GLU A O 1
ATOM 686 N N . ASP A 1 85 ? 4.023 -9.179 1.040 1.00 96.75 85 ASP A N 1
ATOM 687 C CA . ASP A 1 85 ? 3.487 -7.830 1.233 1.00 96.75 85 ASP A CA 1
ATOM 688 C C . ASP A 1 85 ? 2.423 -7.506 0.179 1.00 96.75 85 ASP A C 1
ATOM 690 O O . ASP A 1 85 ? 1.380 -6.957 0.517 1.00 96.75 85 ASP A O 1
ATOM 694 N N . MET A 1 86 ? 2.630 -7.874 -1.092 1.00 96.00 86 MET A N 1
ATOM 695 C CA . MET A 1 86 ? 1.629 -7.652 -2.144 1.00 96.00 86 MET A CA 1
ATOM 696 C C . MET A 1 86 ? 0.326 -8.408 -1.873 1.00 96.00 86 MET A C 1
ATOM 698 O O . MET A 1 86 ? -0.753 -7.845 -2.058 1.00 96.00 86 MET A O 1
ATOM 702 N N . LEU A 1 87 ? 0.412 -9.672 -1.449 1.00 96.69 87 LEU A N 1
ATOM 703 C CA . LEU A 1 87 ? -0.756 -10.489 -1.121 1.00 96.69 87 LEU A CA 1
ATOM 704 C C . LEU A 1 87 ? -1.498 -9.923 0.088 1.00 96.69 87 LEU A C 1
ATOM 706 O O . LEU A 1 87 ? -2.718 -9.779 0.030 1.00 96.69 87 LEU A O 1
ATOM 710 N N . PHE A 1 88 ? -0.768 -9.529 1.131 1.00 96.56 88 PHE A N 1
ATOM 711 C CA . PHE A 1 88 ? -1.363 -8.888 2.296 1.00 96.56 88 PHE A CA 1
ATOM 712 C C . PHE A 1 88 ? -2.038 -7.562 1.923 1.00 96.56 88 PHE A C 1
ATOM 714 O O . PHE A 1 88 ? -3.173 -7.315 2.320 1.00 96.56 88 PHE A O 1
ATOM 721 N N . TYR A 1 89 ? -1.405 -6.745 1.074 1.00 94.81 89 TYR A N 1
ATOM 722 C CA . TYR A 1 89 ? -1.991 -5.506 0.552 1.00 94.81 89 TYR A CA 1
ATOM 723 C C . TYR A 1 89 ? -3.305 -5.759 -0.195 1.00 94.81 89 TYR A C 1
ATOM 725 O O . TYR A 1 89 ? -4.278 -5.032 0.003 1.00 94.81 89 TYR A O 1
ATOM 733 N N . CYS A 1 90 ? -3.342 -6.795 -1.039 1.00 95.88 90 CYS A N 1
ATOM 734 C CA . CYS A 1 90 ? -4.539 -7.203 -1.773 1.00 95.88 90 CYS A CA 1
ATOM 735 C C . CYS A 1 90 ? -5.669 -7.619 -0.824 1.00 95.88 90 CYS A C 1
ATOM 737 O O . CYS A 1 90 ? -6.802 -7.167 -0.987 1.00 95.88 90 CYS A O 1
ATOM 739 N N . GLU A 1 91 ? -5.351 -8.426 0.191 1.00 96.25 91 GLU A N 1
ATOM 740 C CA . GLU A 1 91 ? -6.304 -8.906 1.194 1.00 96.25 91 GLU A CA 1
ATOM 741 C C . GLU A 1 91 ? -6.969 -7.744 1.943 1.00 96.25 91 GLU A C 1
ATOM 743 O O . GLU A 1 91 ? -8.196 -7.645 1.974 1.00 96.25 91 GLU A O 1
ATOM 748 N N . ILE A 1 92 ? -6.174 -6.816 2.483 1.00 94.75 92 ILE A N 1
ATOM 749 C CA . ILE A 1 92 ? -6.700 -5.705 3.291 1.00 94.75 92 ILE A CA 1
ATOM 750 C C . ILE A 1 92 ? -7.400 -4.627 2.447 1.00 94.75 92 ILE A C 1
ATOM 752 O O . ILE A 1 92 ? -8.267 -3.910 2.950 1.00 94.75 92 ILE A O 1
ATOM 756 N N . ALA A 1 93 ? -7.043 -4.502 1.164 1.00 93.88 93 ALA A N 1
ATOM 757 C CA . ALA A 1 93 ? -7.674 -3.569 0.230 1.00 93.88 93 ALA A CA 1
ATOM 758 C C . ALA A 1 93 ? -8.888 -4.169 -0.506 1.00 93.88 93 ALA A C 1
ATOM 760 O O . ALA A 1 93 ? -9.647 -3.420 -1.127 1.00 93.88 93 ALA A O 1
ATOM 761 N N . GLY A 1 94 ? -9.092 -5.489 -0.435 1.00 95.38 94 GLY A N 1
ATOM 762 C CA . GLY A 1 94 ? -10.172 -6.193 -1.128 1.00 95.38 94 GLY A CA 1
ATOM 763 C C . GLY A 1 94 ? -10.053 -6.141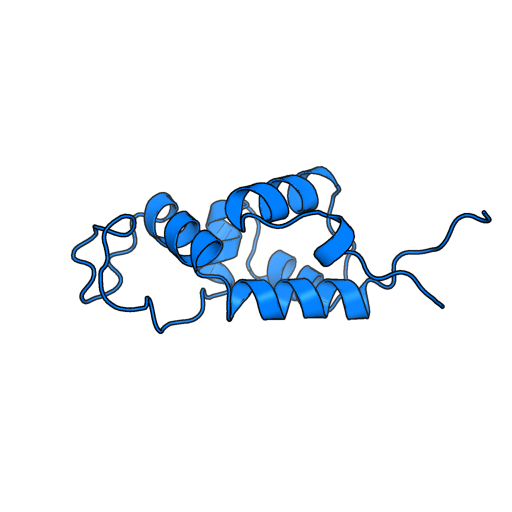 -2.654 1.00 95.38 94 GLY A C 1
ATOM 764 O O . GLY A 1 94 ? -11.058 -5.934 -3.332 1.00 95.38 94 GLY A O 1
ATOM 765 N N . VAL A 1 95 ? -8.836 -6.276 -3.187 1.00 95.44 95 VAL A N 1
ATOM 766 C CA . VAL A 1 95 ? -8.543 -6.255 -4.635 1.00 95.44 95 VAL A CA 1
ATOM 767 C C . VAL A 1 95 ? -7.736 -7.482 -5.047 1.00 95.44 95 VAL A C 1
ATOM 769 O O . VAL A 1 95 ? -7.084 -8.098 -4.206 1.00 95.44 95 VAL A O 1
ATOM 772 N N . ASP A 1 96 ? -7.734 -7.829 -6.336 1.00 95.56 96 ASP A N 1
ATOM 773 C CA . ASP A 1 96 ? -6.902 -8.924 -6.830 1.00 95.56 96 ASP A CA 1
ATOM 774 C C . ASP A 1 96 ? -5.489 -8.432 -7.175 1.00 95.56 96 ASP A C 1
ATOM 776 O O . ASP A 1 96 ? -5.279 -7.320 -7.659 1.00 95.56 96 ASP A O 1
ATOM 780 N N . LEU A 1 97 ? -4.497 -9.321 -7.062 1.00 94.00 97 LEU A N 1
ATOM 781 C CA . LEU A 1 97 ? -3.107 -9.023 -7.433 1.00 94.00 97 LEU A CA 1
ATOM 782 C C . LEU A 1 97 ? -2.964 -8.529 -8.886 1.00 94.00 97 LEU A C 1
ATOM 784 O O . LEU A 1 97 ? -2.112 -7.694 -9.197 1.00 94.00 97 LEU A O 1
ATOM 788 N N . LYS A 1 98 ? -3.824 -9.031 -9.778 1.00 92.75 98 LYS A N 1
ATOM 789 C CA . LYS A 1 98 ? -3.877 -8.649 -11.198 1.00 92.75 98 LYS A CA 1
ATOM 790 C C . LYS A 1 98 ? -4.317 -7.196 -11.417 1.00 92.75 98 LYS A C 1
ATOM 792 O O . LYS A 1 98 ? -4.021 -6.645 -12.471 1.00 92.75 98 LYS A O 1
ATOM 797 N N . ASP A 1 99 ? -5.009 -6.603 -10.445 1.00 90.19 99 ASP A N 1
ATOM 798 C CA . ASP A 1 99 ? -5.481 -5.220 -10.511 1.00 90.19 99 ASP A CA 1
ATOM 799 C C . ASP A 1 99 ? -4.354 -4.237 -10.143 1.00 90.19 99 ASP A C 1
ATOM 801 O O . ASP A 1 99 ? -4.406 -3.062 -10.502 1.00 90.19 99 ASP A O 1
ATOM 805 N N . LEU A 1 100 ? -3.300 -4.724 -9.470 1.00 92.38 100 LEU A N 1
ATOM 806 C CA . LEU A 1 100 ? -2.159 -3.921 -9.017 1.00 92.38 100 LEU A CA 1
ATOM 807 C C . LEU A 1 100 ? -0.919 -4.089 -9.882 1.00 92.38 100 LEU A C 1
ATOM 809 O O . LEU A 1 100 ? -0.236 -3.106 -10.178 1.00 92.38 100 LEU A O 1
ATOM 813 N N . ILE A 1 101 ? -0.610 -5.324 -10.279 1.00 94.62 101 ILE A N 1
ATOM 814 C CA . ILE A 1 101 ? 0.597 -5.611 -11.048 1.00 94.62 101 ILE A CA 1
ATOM 815 C C . ILE A 1 101 ? 0.414 -5.150 -12.491 1.00 94.62 101 ILE A C 1
ATOM 817 O O . ILE A 1 101 ? -0.404 -5.677 -13.244 1.00 94.62 101 ILE A O 1
ATOM 821 N N . VAL A 1 102 ? 1.269 -4.218 -12.906 1.00 95.50 102 VAL A N 1
ATOM 822 C CA . VAL A 1 102 ? 1.369 -3.789 -14.299 1.00 95.50 102 VAL A CA 1
ATOM 823 C C . VAL A 1 102 ? 2.608 -4.418 -14.920 1.00 95.50 102 VAL A C 1
ATOM 825 O O . VAL A 1 102 ? 3.698 -4.338 -14.362 1.00 95.50 102 VAL A O 1
ATOM 828 N N . PHE A 1 103 ? 2.457 -5.038 -16.088 1.00 94.81 103 PHE A N 1
ATOM 829 C CA . PHE A 1 103 ? 3.569 -5.643 -16.821 1.00 94.81 103 PHE A CA 1
ATOM 830 C C . PHE A 1 103 ? 4.137 -4.684 -17.867 1.00 94.81 103 PHE A C 1
ATOM 832 O O . PHE A 1 103 ? 3.401 -3.894 -18.463 1.00 94.81 103 PHE A O 1
ATOM 839 N N . GLU A 1 104 ? 5.439 -4.787 -18.128 1.00 93.44 104 GLU A N 1
ATOM 840 C CA . GLU A 1 104 ? 6.078 -4.098 -19.251 1.00 93.44 104 GLU A CA 1
ATOM 841 C C . GLU A 1 104 ? 5.449 -4.551 -20.575 1.00 93.44 104 GLU A C 1
ATOM 843 O O . GLU A 1 104 ? 5.092 -5.727 -20.729 1.00 93.44 104 GLU A O 1
ATOM 848 N N . ASN A 1 105 ? 5.244 -3.600 -21.490 1.00 80.88 105 ASN A N 1
ATOM 849 C CA . ASN A 1 105 ? 4.676 -3.854 -22.818 1.00 80.88 105 ASN A CA 1
ATOM 850 C C . ASN A 1 105 ? 5.664 -4.587 -23.718 1.00 80.88 105 ASN A C 1
ATOM 852 O O . ASN A 1 105 ? 6.848 -4.188 -23.717 1.00 80.88 105 ASN A O 1
#

Nearest PDB structures (foldseek):
  3omt-assembly1_B  TM=8.451E-01  e=2.585E-02  Cytophaga hutchinsonii ATCC 33406
  2b5a-assembly1_A  TM=7.710E-01  e=5.244E-02  [Bacillus] caldolyticus
  4ob4-assembly1_A  TM=6.004E-01  e=2.908E-02  Streptomyces coelicolor A3(2)
  3f52-assembly1_A  TM=6.361E-01  e=4.142E-02  Corynebacterium glutamicum
  1y7y-assembly1_B  TM=6.134E-01  e=4.394E-02  Aeromonas hydrophila

pLDDT: mean 86.78, std 13.78, range [50.62, 98.12]

Foldseek 3Di:
DDDFDWPQQQLLQLLVCLQFDFLLLQLLLLQVVLDPLDPCNSVSPPDPDRSNGGHQLCSVCVVVVHHSVVNVCSNRSVDDDDPVRLVVSCVSRVHDSVSRTDTDD

Radius of gyration: 14.46 Å; Cα contacts (8 Å, |Δi|>4): 127; chains: 1; bounding box: 33×29×41 Å

Mean predicted aligned error: 5.67 Å